Protein AF-A0A7S3UN98-F1 (afdb_monomer_lite)

pLDDT: mean 79.31, std 12.24, range [42.88, 94.19]

Secondary structure (DSSP, 8-state):
-HHHHHHHHHHHHHHH-HHHHHHHHHHHTTS-HHHHHHHHHHHHHHHHHHHHHHHHHHHHTHHHHHHHHHHHHHHHHHHHHHHHHHHHHHHHHHHHH--HHHHHHHHHHTTT-HHHHHHHHHHHHHHHHHS-SHHHHHHHHHHTSSSHHHHHHHHHHHHHHHHHH-

Structure (mmCIF, N/CA/C/O backbone):
data_AF-A0A7S3UN98-F1
#
_entry.id   AF-A0A7S3UN98-F1
#
loop_
_atom_site.group_PDB
_atom_site.id
_atom_site.type_symbol
_atom_site.label_atom_id
_atom_site.label_alt_id
_atom_site.label_comp_id
_atom_site.label_asym_id
_atom_site.label_entity_id
_atom_site.label_seq_id
_atom_site.pdbx_PDB_ins_code
_atom_site.Cartn_x
_atom_site.Cartn_y
_atom_site.Cartn_z
_atom_site.occupancy
_atom_site.B_iso_or_equiv
_atom_site.auth_seq_id
_atom_site.auth_comp_id
_atom_site.auth_asym_id
_atom_site.auth_atom_id
_atom_site.pdbx_PDB_model_num
ATOM 1 N N . TYR A 1 1 ? 16.553 9.850 -5.314 1.00 80.81 1 TYR A N 1
ATOM 2 C CA . TYR A 1 1 ? 15.201 10.235 -5.775 1.00 80.81 1 TYR A CA 1
ATOM 3 C C . TYR A 1 1 ? 14.190 9.098 -5.669 1.00 80.81 1 TYR A C 1
ATOM 5 O O . TYR A 1 1 ? 13.166 9.323 -5.046 1.00 80.81 1 TYR A O 1
ATOM 13 N N . ALA A 1 2 ? 14.476 7.887 -6.173 1.00 88.19 2 ALA A N 1
ATOM 14 C CA . ALA A 1 2 ? 13.540 6.749 -6.127 1.00 88.19 2 ALA A CA 1
ATOM 15 C C . ALA A 1 2 ? 12.989 6.426 -4.722 1.00 88.19 2 ALA A C 1
ATOM 17 O O . ALA A 1 2 ? 11.783 6.288 -4.573 1.00 88.19 2 ALA A O 1
ATOM 18 N N . ALA A 1 3 ? 13.842 6.393 -3.691 1.00 91.81 3 ALA A N 1
ATOM 19 C CA . ALA A 1 3 ? 13.413 6.157 -2.307 1.00 91.81 3 ALA A CA 1
ATOM 20 C C . ALA A 1 3 ? 12.435 7.231 -1.787 1.00 91.81 3 ALA A C 1
ATOM 22 O O . ALA A 1 3 ? 11.361 6.911 -1.295 1.00 91.81 3 ALA A O 1
ATOM 23 N N . GLY A 1 4 ? 12.774 8.516 -1.942 1.00 92.38 4 GLY A N 1
ATOM 24 C CA . GLY A 1 4 ? 11.901 9.614 -1.508 1.00 92.38 4 GLY A CA 1
ATOM 25 C C . GLY A 1 4 ? 10.582 9.663 -2.281 1.00 92.38 4 GLY A C 1
ATOM 26 O O . GLY A 1 4 ? 9.530 9.842 -1.680 1.00 92.38 4 GLY A O 1
ATOM 27 N N . ALA A 1 5 ? 10.629 9.439 -3.598 1.00 90.62 5 ALA A N 1
ATOM 28 C CA . ALA A 1 5 ? 9.433 9.353 -4.432 1.00 90.62 5 ALA A CA 1
ATOM 29 C C . ALA A 1 5 ? 8.545 8.172 -4.021 1.00 90.62 5 ALA A C 1
ATOM 31 O O . ALA A 1 5 ? 7.341 8.349 -3.888 1.00 90.62 5 ALA A O 1
ATOM 32 N N . GLY A 1 6 ? 9.144 7.005 -3.759 1.00 91.06 6 GLY A N 1
ATOM 33 C CA . GLY A 1 6 ? 8.442 5.831 -3.247 1.00 91.06 6 GLY A CA 1
ATOM 34 C C . GLY A 1 6 ? 7.738 6.139 -1.936 1.00 91.06 6 GLY A C 1
ATOM 35 O O . GLY A 1 6 ? 6.533 5.963 -1.847 1.00 91.06 6 GLY A O 1
ATOM 36 N N . PHE A 1 7 ? 8.456 6.695 -0.958 1.00 93.75 7 PHE A N 1
ATOM 37 C CA . PHE A 1 7 ? 7.884 7.050 0.341 1.00 93.75 7 PHE A CA 1
ATOM 38 C C . PHE A 1 7 ? 6.702 8.013 0.229 1.00 93.75 7 PHE A C 1
ATOM 40 O O . PHE A 1 7 ? 5.644 7.750 0.792 1.00 93.75 7 PHE A O 1
ATOM 47 N N . VAL A 1 8 ? 6.862 9.106 -0.522 1.00 92.88 8 VAL A N 1
ATOM 48 C CA . VAL A 1 8 ? 5.798 10.103 -0.695 1.00 92.88 8 VAL A CA 1
ATOM 49 C C . VAL A 1 8 ? 4.601 9.501 -1.424 1.00 92.88 8 VAL A C 1
ATOM 51 O O . VAL A 1 8 ? 3.475 9.685 -0.977 1.00 92.88 8 VAL A O 1
ATOM 54 N N . MET A 1 9 ? 4.827 8.753 -2.506 1.00 90.75 9 MET A N 1
ATOM 55 C CA . MET A 1 9 ? 3.742 8.107 -3.245 1.00 90.75 9 MET A CA 1
ATOM 56 C C . MET A 1 9 ? 3.025 7.048 -2.412 1.00 90.75 9 MET A C 1
ATOM 58 O O . MET A 1 9 ? 1.806 6.963 -2.491 1.00 90.75 9 MET A O 1
ATOM 62 N N . GLY A 1 10 ? 3.750 6.285 -1.593 1.00 89.25 10 GLY A N 1
ATOM 63 C CA . GLY A 1 10 ? 3.167 5.315 -0.669 1.00 89.25 10 GLY A CA 1
ATOM 64 C C . GLY A 1 10 ? 2.325 5.987 0.412 1.00 89.25 10 GLY A C 1
ATOM 65 O O . GLY A 1 10 ? 1.183 5.604 0.636 1.00 89.25 10 GLY A O 1
ATOM 66 N N . ALA A 1 11 ? 2.845 7.047 1.033 1.00 90.94 11 ALA A N 1
ATOM 67 C CA . ALA A 1 11 ? 2.100 7.801 2.037 1.00 90.94 11 ALA A CA 1
ATOM 68 C C . ALA A 1 11 ? 0.849 8.466 1.443 1.00 90.94 11 ALA A C 1
ATOM 70 O O . ALA A 1 11 ? -0.224 8.396 2.035 1.00 90.94 11 ALA A O 1
ATOM 71 N N . LEU A 1 12 ? 0.963 9.076 0.257 1.00 89.44 12 LEU A N 1
ATOM 72 C CA . LEU A 1 12 ? -0.182 9.647 -0.452 1.00 89.44 12 LEU A CA 1
ATOM 73 C C . LEU A 1 12 ? -1.208 8.569 -0.779 1.00 89.44 12 LEU A C 1
ATOM 75 O O . LEU A 1 12 ? -2.366 8.736 -0.427 1.00 89.44 12 LEU A O 1
ATOM 79 N N . HIS A 1 13 ? -0.780 7.455 -1.374 1.00 87.50 13 HIS A N 1
ATOM 80 C CA . HIS A 1 13 ? -1.643 6.317 -1.685 1.00 87.50 13 HIS A CA 1
ATOM 81 C C . HIS A 1 13 ? -2.417 5.849 -0.451 1.00 87.50 13 HIS A C 1
ATOM 83 O O . HIS A 1 13 ? -3.640 5.734 -0.497 1.00 87.50 13 HIS A O 1
ATOM 89 N N . GLY A 1 14 ? -1.714 5.657 0.667 1.00 84.62 14 GLY A N 1
ATOM 90 C CA . GLY A 1 14 ? -2.305 5.322 1.954 1.00 84.62 14 GLY A CA 1
ATOM 91 C C . GLY A 1 14 ? -3.394 6.313 2.371 1.00 84.62 14 GLY A C 1
ATOM 92 O O . GLY A 1 14 ? -4.543 5.915 2.546 1.00 84.62 14 GLY A O 1
ATOM 93 N N . ILE A 1 15 ? -3.051 7.599 2.474 1.00 86.12 15 ILE A N 1
ATOM 94 C CA . ILE A 1 15 ? -3.933 8.661 2.995 1.00 86.12 15 ILE A CA 1
ATOM 95 C C . ILE A 1 15 ? -5.131 8.923 2.078 1.00 86.12 15 ILE A C 1
ATOM 97 O O . ILE A 1 15 ? -6.229 9.204 2.558 1.00 86.12 15 ILE A O 1
ATOM 101 N N . THR A 1 16 ? -4.929 8.880 0.760 1.00 84.44 16 THR A N 1
ATOM 102 C CA . THR A 1 16 ? -5.957 9.266 -0.213 1.00 84.44 16 THR A CA 1
ATOM 103 C C . THR A 1 16 ? -6.876 8.120 -0.608 1.00 84.44 16 THR A C 1
ATOM 105 O O . THR A 1 16 ? -7.884 8.383 -1.255 1.00 84.44 16 THR A O 1
ATOM 108 N N . GLY A 1 17 ? -6.545 6.872 -0.264 1.00 81.12 17 GLY A N 1
ATOM 109 C CA . GLY A 1 17 ? -7.387 5.706 -0.529 1.00 81.12 17 GLY A CA 1
ATOM 110 C C . GLY A 1 17 ? -8.579 5.652 0.433 1.00 81.12 17 GLY A C 1
ATOM 111 O O . GLY A 1 17 ? -8.394 5.290 1.599 1.00 81.12 17 GLY A O 1
ATOM 112 N N . PRO A 1 18 ? -9.813 5.991 0.001 1.00 79.81 18 PRO A N 1
ATOM 113 C CA . PRO A 1 18 ? -10.978 5.940 0.886 1.00 79.81 18 PRO A CA 1
ATOM 114 C C . PRO A 1 18 ? -11.294 4.508 1.346 1.00 79.81 18 PRO A C 1
ATOM 116 O O . PRO A 1 18 ? -11.864 4.303 2.416 1.00 79.81 18 PRO A O 1
ATOM 119 N N . ASP A 1 19 ? -10.891 3.515 0.557 1.00 78.31 19 ASP A N 1
ATOM 120 C CA . ASP A 1 19 ? -11.000 2.089 0.837 1.00 78.31 19 ASP A CA 1
ATOM 121 C C . ASP A 1 19 ? -10.083 1.634 1.983 1.00 78.31 19 ASP A C 1
ATOM 123 O O . ASP A 1 19 ? -10.477 0.768 2.763 1.00 78.31 19 ASP A O 1
ATOM 127 N N . HIS A 1 20 ? -8.915 2.259 2.160 1.00 86.44 20 HIS A N 1
ATOM 128 C CA . HIS A 1 20 ? -8.016 1.958 3.279 1.00 86.44 20 HIS A CA 1
ATOM 129 C C . HIS A 1 20 ? -8.623 2.401 4.615 1.00 86.44 20 HIS A C 1
ATOM 131 O O . HIS A 1 20 ? -8.674 1.633 5.578 1.00 86.44 20 HIS A O 1
ATOM 137 N N . ILE A 1 21 ? -9.161 3.626 4.653 1.00 81.38 21 ILE A N 1
ATOM 138 C CA . ILE A 1 21 ? -9.848 4.156 5.836 1.00 81.38 21 ILE A CA 1
ATOM 139 C C . ILE A 1 21 ? -11.065 3.281 6.149 1.00 81.38 21 ILE A C 1
ATOM 141 O O . ILE A 1 21 ? -11.246 2.881 7.295 1.00 81.38 21 ILE A O 1
ATOM 145 N N . ALA A 1 22 ? -11.867 2.921 5.143 1.00 79.06 22 ALA A N 1
ATOM 146 C CA . ALA A 1 22 ? -13.030 2.056 5.335 1.00 79.06 22 ALA A CA 1
ATOM 147 C C . ALA A 1 22 ? -12.669 0.664 5.892 1.00 79.06 22 ALA A C 1
ATOM 149 O O . ALA A 1 22 ? -13.429 0.117 6.690 1.00 79.06 22 ALA A O 1
ATOM 150 N N . ALA A 1 23 ? -11.514 0.106 5.512 1.00 76.50 23 ALA A N 1
ATOM 151 C CA . ALA A 1 23 ? -11.053 -1.197 5.988 1.00 76.50 23 ALA A CA 1
ATOM 152 C C . ALA A 1 23 ? -10.547 -1.168 7.443 1.00 76.50 23 ALA A C 1
ATOM 154 O O . ALA A 1 23 ? -10.815 -2.096 8.209 1.00 76.50 23 ALA A O 1
ATOM 155 N N . VAL A 1 24 ? -9.825 -0.114 7.837 1.00 81.62 24 VAL A N 1
ATOM 156 C CA . VAL A 1 24 ? -9.161 -0.033 9.152 1.00 81.62 24 VAL A CA 1
ATOM 157 C C . VAL A 1 24 ? -10.049 0.611 10.217 1.00 81.62 24 VAL A C 1
ATOM 159 O O . VAL A 1 24 ? -10.017 0.198 11.377 1.00 81.62 24 VAL A O 1
ATOM 162 N N . LEU A 1 25 ? -10.878 1.593 9.846 1.00 83.56 25 LEU A N 1
ATOM 163 C CA . LEU A 1 25 ? -11.672 2.389 10.787 1.00 83.56 25 LEU A CA 1
ATOM 164 C C . LEU A 1 25 ? -12.515 1.530 11.749 1.00 83.56 25 LEU A C 1
ATOM 166 O O . LEU A 1 25 ? -12.412 1.771 12.954 1.00 83.56 25 LEU A O 1
ATOM 170 N N . PRO A 1 26 ? -13.276 0.503 11.306 1.00 78.88 26 PRO A N 1
ATOM 171 C CA . PRO A 1 26 ? -14.089 -0.315 12.211 1.00 78.88 26 PRO A CA 1
ATOM 172 C C . PRO A 1 26 ? -13.264 -1.050 13.275 1.00 78.88 26 PRO A C 1
ATOM 174 O O . PRO A 1 26 ? -13.745 -1.273 14.383 1.00 78.88 26 PRO A O 1
ATOM 177 N N . LEU A 1 27 ? -12.013 -1.401 12.958 1.00 78.56 27 LEU A N 1
ATOM 178 C CA . LEU A 1 27 ? -11.104 -2.106 13.866 1.00 78.56 27 LEU A CA 1
ATOM 179 C C . LEU A 1 27 ? -10.499 -1.178 14.932 1.00 78.56 27 LEU A C 1
ATOM 181 O O . LEU A 1 27 ? -10.017 -1.659 15.960 1.00 78.56 27 LEU A O 1
ATOM 185 N N . CYS A 1 28 ? -10.539 0.136 14.705 1.00 81.44 28 CYS A N 1
ATOM 186 C CA . CYS A 1 28 ? -9.975 1.157 15.587 1.00 81.44 28 CYS A CA 1
ATOM 187 C C . CYS A 1 28 ? -11.006 1.798 16.529 1.00 81.44 28 CYS A C 1
ATOM 189 O O . CYS A 1 28 ? -10.615 2.410 17.527 1.00 81.44 28 CYS A O 1
ATOM 191 N N . VAL A 1 29 ? -12.310 1.660 16.256 1.00 80.31 29 VAL A N 1
ATOM 192 C CA . VAL A 1 29 ? -13.372 2.232 17.103 1.00 80.31 29 VAL A CA 1
ATOM 193 C C . VAL A 1 29 ? -13.278 1.670 18.529 1.00 80.31 29 VAL A C 1
ATOM 195 O O . VAL A 1 29 ? -13.085 0.472 18.729 1.00 80.31 29 VAL A O 1
ATOM 198 N N . ASN A 1 30 ? -13.415 2.540 19.537 1.00 79.00 30 ASN A N 1
ATOM 199 C CA . ASN A 1 30 ? -13.337 2.201 20.968 1.00 79.00 30 ASN A CA 1
ATOM 200 C C . ASN A 1 30 ? -12.001 1.584 21.438 1.00 79.00 30 ASN A C 1
ATOM 202 O O . ASN A 1 30 ? -11.948 0.974 22.508 1.00 79.00 30 ASN A O 1
ATOM 206 N N . LYS A 1 31 ? -10.901 1.751 20.690 1.00 75.88 31 LYS A N 1
ATOM 207 C CA . LYS A 1 31 ? -9.551 1.382 21.146 1.00 75.88 31 LYS A CA 1
ATOM 208 C C . LYS A 1 31 ? -8.757 2.605 21.600 1.00 75.88 31 LYS A C 1
ATOM 210 O O . LYS A 1 31 ? -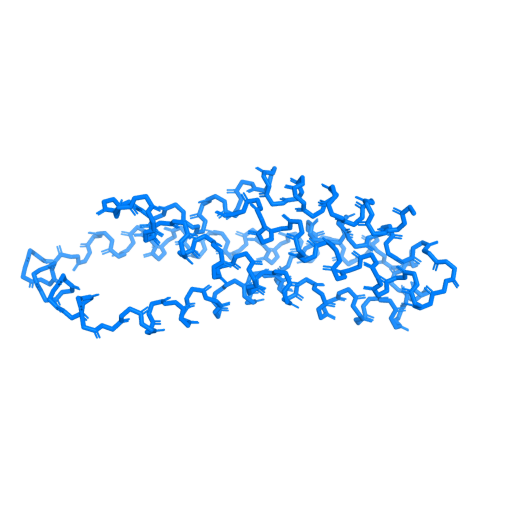8.965 3.720 21.131 1.00 75.88 31 LYS A O 1
ATOM 215 N N . LEU A 1 32 ? -7.807 2.383 22.512 1.00 85.75 32 LEU A N 1
ATOM 216 C CA . LEU A 1 32 ? -6.799 3.389 22.852 1.00 85.75 32 LEU A CA 1
ATOM 217 C C . LEU A 1 32 ? -5.984 3.748 21.608 1.00 85.75 32 LEU A C 1
ATOM 219 O O . LEU A 1 32 ? -5.711 2.868 20.791 1.00 85.75 32 LEU A O 1
ATOM 223 N N . PHE A 1 33 ? -5.525 5.000 21.531 1.00 85.44 33 PHE A N 1
ATOM 224 C CA . PHE A 1 33 ? -4.716 5.503 20.416 1.00 85.44 33 PHE A CA 1
ATOM 225 C C . PHE A 1 33 ? -3.584 4.540 20.042 1.00 85.44 33 PHE A C 1
ATOM 227 O O . PHE A 1 33 ? -3.481 4.144 18.892 1.00 85.44 33 PHE A O 1
ATOM 234 N N . PHE A 1 34 ? -2.814 4.062 21.024 1.00 86.62 34 PHE A N 1
ATOM 235 C CA . PHE A 1 34 ? -1.711 3.131 20.775 1.00 86.62 34 PHE A CA 1
ATOM 236 C C . PHE A 1 34 ? -2.160 1.814 20.121 1.00 86.62 34 PHE A C 1
ATOM 238 O O . PHE A 1 34 ? -1.533 1.354 19.172 1.00 86.62 34 PHE A O 1
ATOM 245 N N . LEU A 1 35 ? -3.262 1.214 20.588 1.00 82.12 35 LEU A N 1
ATOM 246 C CA . LEU A 1 35 ? -3.789 -0.017 19.991 1.00 82.12 35 LEU A CA 1
ATOM 247 C C . LEU A 1 35 ? -4.324 0.237 18.579 1.00 82.12 35 LEU A C 1
ATOM 249 O O . LEU A 1 35 ? -4.077 -0.572 17.691 1.00 82.12 35 LEU A O 1
ATOM 253 N N . ALA A 1 36 ? -5.033 1.347 18.372 1.00 85.12 36 ALA A N 1
ATOM 254 C CA . ALA A 1 36 ? -5.519 1.746 17.055 1.00 85.12 36 ALA A CA 1
ATOM 255 C C . ALA A 1 36 ? -4.353 1.978 16.075 1.00 85.12 36 ALA A C 1
ATOM 257 O O . ALA A 1 36 ? -4.385 1.466 14.961 1.00 85.12 36 ALA A O 1
ATOM 258 N N . SER A 1 37 ? -3.278 2.641 16.515 1.00 88.75 37 SER A N 1
ATOM 259 C CA . SER A 1 37 ? -2.054 2.812 15.725 1.00 88.75 37 SER A CA 1
ATOM 260 C C . SER A 1 37 ? -1.372 1.482 15.410 1.00 88.75 37 SER A C 1
ATOM 262 O O . SER A 1 37 ? -0.898 1.294 14.299 1.00 88.75 37 SER A O 1
ATOM 264 N N . MET A 1 38 ? -1.329 0.523 16.342 1.00 88.75 38 MET A N 1
ATOM 265 C CA . MET A 1 38 ? -0.766 -0.805 16.054 1.00 88.75 38 MET A CA 1
ATOM 266 C C . MET A 1 38 ? -1.593 -1.587 15.027 1.00 88.75 38 MET A C 1
ATOM 268 O O . MET A 1 38 ? -1.018 -2.303 14.208 1.00 88.75 38 MET A O 1
ATOM 272 N N . VAL A 1 39 ? -2.923 -1.453 15.061 1.00 87.69 39 VAL A N 1
ATOM 273 C CA . VAL A 1 39 ? -3.825 -2.025 14.050 1.00 87.69 39 VAL A CA 1
ATOM 274 C C . VAL A 1 39 ? -3.545 -1.383 12.687 1.00 87.69 39 VAL A C 1
ATOM 276 O O . VAL A 1 39 ? -3.286 -2.120 11.736 1.00 87.69 39 VAL A O 1
ATOM 279 N N . GLY A 1 40 ? -3.483 -0.049 12.613 1.00 89.25 40 GLY A N 1
ATOM 280 C CA . GLY A 1 40 ? -3.128 0.704 11.402 1.00 89.25 40 GLY A CA 1
ATOM 281 C C . GLY A 1 40 ? -1.776 0.293 10.816 1.00 89.25 40 GLY A C 1
ATOM 282 O O . GLY A 1 40 ? -1.713 -0.154 9.672 1.00 89.25 40 GLY A O 1
ATOM 283 N N . LEU A 1 41 ? -0.723 0.278 11.638 1.00 91.06 41 LEU A N 1
ATOM 284 C CA . LEU A 1 41 ? 0.620 -0.165 11.245 1.00 91.06 41 LEU A CA 1
ATOM 285 C C . LEU A 1 41 ? 0.632 -1.604 10.716 1.00 91.06 41 LEU A C 1
ATOM 287 O O . LEU A 1 41 ? 1.284 -1.893 9.713 1.00 91.06 41 LEU A O 1
ATOM 291 N N . SER A 1 42 ? -0.078 -2.520 11.381 1.00 90.69 42 SER A N 1
ATOM 292 C CA . SER A 1 42 ? -0.146 -3.928 10.968 1.00 90.69 42 SER A CA 1
ATOM 293 C C . SER A 1 42 ? -0.843 -4.101 9.623 1.00 90.69 42 SER A C 1
ATOM 295 O O . SER A 1 42 ? -0.357 -4.834 8.758 1.00 90.69 42 SER A O 1
ATOM 297 N N . TRP A 1 43 ? -1.939 -3.366 9.425 1.00 90.50 43 TRP A N 1
ATOM 298 C CA . TRP A 1 43 ? -2.681 -3.354 8.179 1.00 90.50 43 TRP A CA 1
ATOM 299 C C . TRP A 1 43 ? -1.840 -2.739 7.060 1.00 90.50 43 TRP A C 1
ATOM 301 O O . TRP A 1 43 ? -1.686 -3.350 6.007 1.00 90.50 43 TRP A O 1
ATOM 311 N N . GLY A 1 44 ? -1.228 -1.577 7.311 1.00 89.94 44 GLY A N 1
ATOM 312 C CA . GLY A 1 44 ? -0.378 -0.858 6.363 1.00 89.94 44 GLY A CA 1
ATOM 313 C C . GLY A 1 44 ? 0.858 -1.658 5.952 1.00 89.94 44 GLY A C 1
ATOM 314 O O . GLY A 1 44 ? 1.230 -1.653 4.779 1.00 89.94 44 GLY A O 1
ATOM 315 N N . MET A 1 45 ? 1.454 -2.416 6.879 1.00 90.88 45 MET A N 1
ATOM 316 C CA . MET A 1 45 ? 2.530 -3.361 6.575 1.00 90.88 45 MET A CA 1
ATOM 317 C C . MET A 1 45 ? 2.043 -4.478 5.648 1.00 90.88 45 MET A C 1
ATOM 319 O O . MET A 1 45 ? 2.675 -4.741 4.625 1.00 90.88 45 MET A O 1
ATOM 323 N N . GLY A 1 46 ? 0.916 -5.117 5.976 1.00 90.31 46 GLY A N 1
ATOM 324 C CA . GLY A 1 46 ? 0.322 -6.150 5.129 1.00 90.31 46 GLY A CA 1
ATOM 325 C C . GLY A 1 46 ? -0.018 -5.623 3.734 1.00 90.31 46 GLY A C 1
ATOM 326 O O . GLY A 1 46 ? 0.369 -6.216 2.729 1.00 90.31 46 GLY A O 1
ATOM 327 N N . HIS A 1 47 ? -0.660 -4.459 3.673 1.00 88.62 47 HIS A N 1
ATOM 328 C CA . HIS A 1 47 ? -1.007 -3.764 2.441 1.00 88.62 47 HIS A CA 1
ATOM 329 C C . HIS A 1 47 ? 0.223 -3.470 1.583 1.00 88.62 47 HIS A C 1
ATOM 331 O O . HIS A 1 47 ? 0.258 -3.840 0.409 1.00 88.62 47 HIS A O 1
ATOM 337 N N . GLY A 1 48 ? 1.267 -2.893 2.184 1.00 88.88 48 GLY A N 1
ATOM 338 C CA . GLY A 1 48 ? 2.548 -2.662 1.525 1.00 88.88 48 GLY A CA 1
ATOM 339 C C . GLY A 1 48 ? 3.143 -3.952 0.958 1.00 88.88 48 GLY A C 1
ATOM 340 O O . GLY A 1 48 ? 3.523 -3.978 -0.207 1.00 88.88 48 GLY A O 1
ATOM 341 N N . ILE A 1 49 ? 3.153 -5.047 1.726 1.00 89.00 49 ILE A N 1
ATOM 342 C CA . ILE A 1 49 ? 3.637 -6.355 1.253 1.00 89.00 49 ILE A CA 1
ATOM 343 C C . ILE A 1 49 ? 2.838 -6.833 0.033 1.00 89.00 49 ILE A C 1
ATOM 345 O O . ILE A 1 49 ? 3.440 -7.240 -0.960 1.00 89.00 49 ILE A O 1
ATOM 349 N N . GLY A 1 50 ? 1.505 -6.760 0.078 1.00 88.62 50 GLY A N 1
ATOM 350 C CA . GLY A 1 50 ? 0.643 -7.157 -1.037 1.00 88.62 50 GLY A CA 1
ATOM 351 C C . GLY A 1 50 ? 0.925 -6.354 -2.310 1.00 88.62 50 GLY A C 1
ATOM 352 O O . GLY A 1 50 ? 1.183 -6.935 -3.368 1.00 88.62 50 GLY A O 1
ATOM 353 N N . VAL A 1 51 ? 0.979 -5.022 -2.190 1.00 87.12 51 VAL A N 1
ATOM 354 C CA . VAL A 1 51 ? 1.305 -4.122 -3.308 1.00 87.12 51 VAL A CA 1
ATOM 355 C C . VAL A 1 51 ? 2.735 -4.344 -3.802 1.00 87.12 51 VAL A C 1
ATOM 357 O O . VAL A 1 51 ? 2.980 -4.318 -5.003 1.00 87.12 51 VAL A O 1
ATOM 360 N N . GLY A 1 52 ? 3.686 -4.602 -2.905 1.00 86.69 52 GLY A N 1
ATOM 361 C CA . GLY A 1 52 ? 5.077 -4.895 -3.242 1.00 86.69 52 GLY A CA 1
ATOM 362 C C . GLY A 1 52 ? 5.224 -6.187 -4.045 1.00 86.69 52 GLY A C 1
ATOM 363 O O . GLY A 1 52 ? 5.941 -6.202 -5.044 1.00 86.69 52 GLY A O 1
ATOM 364 N N . ILE A 1 53 ? 4.505 -7.251 -3.671 1.00 87.50 53 ILE A N 1
ATOM 365 C CA . ILE A 1 53 ? 4.456 -8.507 -4.437 1.00 87.50 53 ILE A CA 1
ATOM 366 C C . ILE A 1 53 ? 3.887 -8.244 -5.833 1.00 87.50 53 ILE A C 1
ATOM 368 O O . ILE A 1 53 ? 4.508 -8.625 -6.828 1.00 87.50 53 ILE A O 1
ATOM 372 N N . LEU A 1 54 ? 2.749 -7.548 -5.917 1.00 84.75 54 LEU A N 1
ATOM 373 C CA . LEU A 1 54 ? 2.125 -7.209 -7.195 1.00 84.75 54 LEU A CA 1
ATOM 374 C C . LEU A 1 54 ? 3.041 -6.321 -8.050 1.00 84.75 54 LEU A C 1
ATOM 376 O O . LEU A 1 54 ? 3.177 -6.549 -9.247 1.00 84.75 54 LEU A O 1
ATOM 380 N N . GLY A 1 55 ? 3.733 -5.363 -7.432 1.00 86.19 55 GLY A N 1
ATOM 381 C CA . GLY A 1 55 ? 4.712 -4.483 -8.066 1.00 86.19 55 GLY A CA 1
ATOM 382 C C . GLY A 1 55 ? 5.921 -5.229 -8.610 1.00 86.19 55 GLY A C 1
ATOM 383 O O . GLY A 1 55 ? 6.344 -4.958 -9.730 1.00 86.19 55 GLY A O 1
ATOM 384 N N . CYS A 1 56 ? 6.439 -6.212 -7.876 1.00 86.38 56 CYS A N 1
ATOM 385 C CA . CYS A 1 56 ? 7.502 -7.090 -8.360 1.00 86.38 56 CYS A CA 1
ATOM 386 C C . CYS A 1 56 ? 7.043 -7.929 -9.562 1.00 86.38 56 CYS A C 1
ATOM 388 O O . CYS A 1 56 ? 7.775 -8.029 -10.547 1.00 86.38 56 CYS A O 1
ATOM 390 N N . ILE A 1 57 ? 5.827 -8.489 -9.517 1.00 86.81 57 ILE A N 1
ATOM 391 C CA . ILE A 1 57 ? 5.241 -9.239 -10.639 1.00 86.81 57 ILE A CA 1
ATOM 392 C C . ILE A 1 57 ? 5.054 -8.316 -11.851 1.00 86.81 57 ILE A C 1
ATOM 394 O O . ILE A 1 57 ? 5.513 -8.632 -12.947 1.00 86.81 57 ILE A O 1
ATOM 398 N N . ALA A 1 58 ? 4.448 -7.146 -11.657 1.00 83.94 58 ALA A N 1
ATOM 399 C CA . ALA A 1 58 ? 4.239 -6.163 -12.712 1.00 83.94 58 ALA A CA 1
ATOM 400 C C . ALA A 1 58 ? 5.568 -5.689 -13.317 1.00 83.94 58 ALA A C 1
ATOM 402 O O . ALA A 1 58 ? 5.660 -5.542 -14.531 1.00 83.94 58 ALA A O 1
ATOM 403 N N . TYR A 1 59 ? 6.616 -5.507 -12.504 1.00 84.69 59 TYR A N 1
ATOM 404 C CA . TYR A 1 59 ? 7.946 -5.126 -12.982 1.00 84.69 59 TYR A CA 1
ATOM 405 C C . TYR A 1 59 ? 8.597 -6.238 -13.810 1.00 84.69 59 TYR A C 1
ATOM 407 O O . TYR A 1 59 ? 9.194 -5.958 -14.851 1.00 84.69 59 TYR A O 1
ATOM 415 N N . ALA A 1 60 ? 8.435 -7.501 -13.406 1.00 86.81 60 ALA A N 1
ATOM 416 C CA . ALA A 1 60 ? 8.941 -8.645 -14.159 1.00 86.81 60 ALA A CA 1
ATOM 417 C C . ALA A 1 60 ? 8.294 -8.783 -15.545 1.00 86.81 60 ALA A C 1
ATOM 419 O O . ALA A 1 60 ? 8.974 -9.136 -16.506 1.00 86.81 60 ALA A O 1
ATOM 420 N N . PHE A 1 61 ? 7.010 -8.443 -15.664 1.00 86.62 61 PHE A N 1
ATOM 421 C CA . PHE A 1 61 ? 6.256 -8.479 -16.921 1.00 86.62 61 PHE A CA 1
ATOM 422 C C . PHE A 1 61 ? 5.981 -7.081 -17.495 1.00 86.62 61 PHE A C 1
ATOM 424 O O . PHE A 1 61 ? 5.022 -6.903 -18.251 1.00 86.62 61 PHE A O 1
ATOM 431 N N . LYS A 1 62 ? 6.817 -6.084 -17.165 1.00 83.25 62 LYS A N 1
ATOM 432 C CA . LYS A 1 62 ? 6.518 -4.663 -17.415 1.00 83.25 62 LYS A CA 1
ATOM 433 C C . LYS A 1 62 ? 6.170 -4.350 -18.866 1.00 83.25 62 LYS A C 1
ATOM 435 O O . LYS A 1 62 ? 5.249 -3.582 -19.111 1.00 83.25 62 LYS A O 1
ATOM 440 N N . ASP A 1 63 ? 6.842 -4.979 -19.830 1.00 82.06 63 ASP A N 1
ATOM 441 C CA . ASP A 1 63 ? 6.621 -4.697 -21.252 1.00 82.06 63 ASP A CA 1
ATOM 442 C C . ASP A 1 63 ? 5.264 -5.209 -21.749 1.00 82.06 63 ASP A C 1
ATOM 444 O O . ASP A 1 63 ? 4.670 -4.602 -22.640 1.00 82.06 63 ASP A O 1
ATOM 448 N N . TYR A 1 64 ? 4.773 -6.320 -21.191 1.00 84.12 64 TYR A N 1
ATOM 449 C CA . TYR A 1 64 ? 3.432 -6.840 -21.464 1.00 84.12 64 TYR A CA 1
ATOM 450 C C . TYR A 1 64 ? 2.380 -5.995 -20.749 1.00 84.12 64 TYR A C 1
ATOM 452 O O . TYR A 1 64 ? 1.382 -5.602 -21.354 1.00 84.12 64 TYR A O 1
ATOM 460 N N . PHE A 1 65 ? 2.644 -5.689 -19.477 1.00 78.62 65 PHE A N 1
ATOM 461 C CA . PHE A 1 65 ? 1.748 -4.949 -18.606 1.00 78.62 65 PHE A CA 1
ATOM 462 C C . PHE A 1 65 ? 1.478 -3.531 -19.129 1.00 78.62 65 PHE A C 1
ATOM 464 O O . PHE A 1 65 ? 0.326 -3.141 -19.287 1.00 78.62 65 PHE A O 1
ATOM 471 N N . LEU A 1 66 ? 2.531 -2.788 -19.492 1.00 78.94 66 LEU A N 1
ATOM 472 C CA . LEU A 1 66 ? 2.422 -1.430 -20.037 1.00 78.94 66 LEU A CA 1
ATOM 473 C C . LEU A 1 66 ? 1.685 -1.384 -21.385 1.00 78.94 66 LEU A C 1
ATOM 475 O O . LEU A 1 66 ? 1.071 -0.371 -21.702 1.00 78.94 66 LEU A O 1
ATOM 479 N N . ARG A 1 67 ? 1.717 -2.469 -22.170 1.00 82.62 67 ARG A N 1
ATOM 480 C CA . ARG A 1 67 ? 1.003 -2.560 -23.455 1.00 82.62 67 ARG A CA 1
ATOM 481 C C . ARG A 1 67 ? -0.487 -2.873 -23.315 1.00 82.62 67 ARG A C 1
ATOM 483 O O . ARG A 1 67 ? -1.247 -2.452 -24.175 1.00 82.62 67 ARG A O 1
ATOM 490 N N . HIS A 1 68 ? -0.893 -3.575 -22.257 1.00 82.31 68 HIS A N 1
ATOM 491 C CA . HIS A 1 68 ? -2.274 -4.049 -22.063 1.00 82.31 68 HIS A CA 1
ATOM 492 C C . HIS A 1 68 ? -2.983 -3.387 -20.875 1.00 82.31 68 HIS A C 1
ATOM 494 O O . HIS A 1 68 ? -4.039 -3.850 -20.450 1.00 82.31 68 HIS A O 1
ATOM 500 N N . ILE A 1 69 ? -2.427 -2.310 -20.309 1.00 76.12 69 ILE A N 1
ATOM 501 C CA . ILE A 1 69 ? -2.993 -1.672 -19.113 1.00 76.12 69 ILE A CA 1
ATOM 502 C C . ILE A 1 69 ? -4.450 -1.230 -19.321 1.00 76.12 69 ILE A C 1
ATOM 504 O O . ILE A 1 69 ? -5.280 -1.460 -18.448 1.00 76.12 69 ILE A O 1
ATOM 508 N N . HIS A 1 70 ? -4.777 -0.709 -20.508 1.00 77.50 70 HIS A N 1
ATOM 509 C CA . HIS A 1 70 ? -6.136 -0.295 -20.873 1.00 77.50 70 HIS A CA 1
ATOM 510 C C . HIS A 1 70 ? -7.125 -1.464 -20.977 1.00 77.50 70 HIS A C 1
ATOM 512 O O . HIS A 1 70 ? -8.312 -1.277 -20.722 1.00 77.50 70 HIS A O 1
ATOM 518 N N . ASP A 1 71 ? -6.646 -2.666 -21.303 1.00 82.19 71 ASP A N 1
ATOM 519 C CA . ASP A 1 71 ? -7.489 -3.860 -21.395 1.00 82.19 71 ASP A CA 1
ATOM 520 C C . ASP A 1 71 ? -7.715 -4.498 -20.016 1.00 82.19 71 ASP A C 1
ATOM 522 O O . ASP A 1 71 ? -8.743 -5.129 -19.785 1.00 82.19 71 ASP A O 1
ATOM 526 N N . ILE A 1 72 ? -6.763 -4.339 -19.088 1.00 74.50 72 ILE A N 1
ATOM 527 C CA . ILE A 1 72 ? -6.772 -4.967 -17.756 1.00 74.50 72 ILE A CA 1
ATOM 528 C C . ILE A 1 72 ? -7.491 -4.091 -16.714 1.00 74.50 72 ILE A C 1
ATOM 530 O O . ILE A 1 72 ? -8.135 -4.618 -15.801 1.00 74.50 72 ILE A O 1
ATOM 534 N N . GLU A 1 73 ? -7.418 -2.764 -16.854 1.00 74.00 73 GLU A N 1
ATOM 535 C CA . GLU A 1 73 ? -7.991 -1.786 -15.918 1.00 74.00 73 GLU A CA 1
ATOM 536 C C . GLU A 1 73 ? -9.482 -2.033 -15.588 1.00 74.00 73 GLU A C 1
ATOM 538 O O . GLU A 1 73 ? -9.815 -2.074 -14.396 1.00 74.00 73 GLU A O 1
ATOM 543 N N . PRO A 1 74 ? -10.389 -2.278 -16.561 1.00 80.06 74 PRO A N 1
ATOM 544 C CA . PRO A 1 74 ? -11.812 -2.459 -16.263 1.00 80.06 74 PRO A CA 1
ATOM 545 C C . PRO A 1 74 ? -12.093 -3.672 -15.368 1.00 80.06 74 PRO A C 1
ATOM 547 O O . PRO A 1 74 ? -12.949 -3.607 -14.484 1.00 80.06 74 PRO A O 1
ATOM 550 N N . TYR A 1 75 ? -11.356 -4.770 -15.560 1.00 78.81 75 TYR A N 1
ATOM 551 C CA . TYR A 1 75 ? -11.529 -6.001 -14.782 1.00 78.81 75 TYR A CA 1
ATOM 552 C C . TYR A 1 75 ? -11.087 -5.823 -13.332 1.00 78.81 75 TYR A C 1
ATOM 554 O O . TYR A 1 75 ? -11.759 -6.291 -12.412 1.00 78.81 75 TYR A O 1
ATOM 562 N N . MET A 1 76 ? -9.979 -5.115 -13.115 1.00 70.56 76 MET A N 1
ATOM 563 C CA . MET A 1 76 ? -9.491 -4.831 -11.769 1.00 70.56 76 MET A CA 1
ATOM 564 C C . MET A 1 76 ? -10.413 -3.859 -11.020 1.00 70.56 76 MET A C 1
ATOM 566 O O . MET A 1 76 ? -10.685 -4.066 -9.840 1.00 70.56 76 MET A O 1
ATOM 570 N N . ASN A 1 77 ? -10.951 -2.844 -11.705 1.00 74.56 77 ASN A N 1
ATOM 571 C CA . ASN A 1 77 ? -11.929 -1.920 -11.121 1.00 74.56 77 ASN A CA 1
ATOM 572 C C . ASN A 1 77 ? -13.237 -2.633 -10.740 1.00 74.56 77 ASN A C 1
ATOM 574 O O . ASN A 1 77 ? -13.793 -2.379 -9.670 1.00 74.56 77 ASN A O 1
ATOM 578 N N . LEU A 1 78 ? -13.707 -3.568 -11.575 1.00 80.56 78 LEU A N 1
ATOM 579 C CA . LEU A 1 78 ? -14.875 -4.395 -11.270 1.00 80.56 78 LEU A CA 1
ATOM 580 C C . LEU A 1 78 ? -14.643 -5.283 -10.039 1.00 80.56 78 LEU A C 1
ATOM 582 O O . LEU A 1 78 ? -15.527 -5.392 -9.189 1.00 80.56 78 LEU A O 1
ATOM 586 N N . LEU A 1 79 ? -13.458 -5.888 -9.920 1.00 71.25 79 LEU A N 1
ATOM 587 C CA . LEU A 1 79 ? -13.103 -6.730 -8.778 1.00 71.25 79 LEU A CA 1
ATOM 588 C C . LEU A 1 79 ? -13.140 -5.942 -7.457 1.00 71.25 79 LEU A C 1
ATOM 590 O O . LEU A 1 79 ? -13.730 -6.419 -6.488 1.00 71.25 79 LEU A O 1
ATOM 594 N N . ILE A 1 80 ? -12.611 -4.712 -7.441 1.00 70.38 80 ILE A N 1
ATOM 595 C CA . ILE A 1 80 ? -12.694 -3.809 -6.279 1.00 70.38 80 ILE A CA 1
ATOM 596 C C . ILE A 1 80 ? -14.151 -3.466 -5.955 1.00 70.38 80 ILE A C 1
ATOM 598 O O . ILE A 1 80 ? -14.563 -3.555 -4.799 1.00 70.38 80 ILE A O 1
ATOM 602 N N . ALA A 1 81 ? -14.944 -3.082 -6.960 1.00 79.00 81 ALA A N 1
ATOM 603 C CA . ALA A 1 81 ? -16.340 -2.704 -6.752 1.00 79.00 81 ALA A CA 1
ATOM 604 C C . ALA A 1 81 ? -17.142 -3.845 -6.104 1.00 79.00 81 ALA A C 1
ATOM 606 O O . ALA A 1 81 ? -17.877 -3.623 -5.142 1.00 79.00 81 ALA A O 1
ATOM 607 N N . VAL A 1 82 ? -16.946 -5.080 -6.577 1.00 79.81 82 VAL A N 1
ATOM 608 C CA . VAL A 1 82 ? -17.568 -6.274 -5.991 1.00 79.81 82 VAL A CA 1
ATOM 609 C C . VAL A 1 82 ? -17.066 -6.518 -4.567 1.00 79.81 82 VAL A C 1
ATOM 611 O O . VAL A 1 82 ? -17.881 -6.759 -3.678 1.00 79.81 82 VAL A O 1
ATOM 614 N N . ALA A 1 83 ? -15.758 -6.418 -4.317 1.00 69.38 83 ALA A N 1
ATOM 615 C CA . ALA A 1 83 ? -15.192 -6.604 -2.982 1.00 69.38 83 ALA A CA 1
ATOM 616 C C . ALA A 1 83 ? -15.753 -5.593 -1.965 1.00 69.38 83 ALA A C 1
ATOM 618 O O . ALA A 1 83 ? -16.156 -5.992 -0.873 1.00 69.38 83 ALA A O 1
ATOM 619 N N . LEU A 1 84 ? -15.862 -4.311 -2.330 1.00 71.38 84 LEU A N 1
ATOM 620 C CA . LEU A 1 84 ? -16.436 -3.268 -1.472 1.00 71.38 84 LEU A CA 1
ATOM 621 C C . LEU A 1 84 ? -17.917 -3.514 -1.170 1.00 71.38 84 LEU A C 1
ATOM 623 O O . LEU A 1 84 ? -18.344 -3.342 -0.028 1.00 71.38 84 LEU A O 1
ATOM 627 N N . ILE A 1 85 ? -18.694 -3.966 -2.161 1.00 81.38 85 ILE A N 1
ATOM 628 C CA . ILE A 1 85 ? -20.094 -4.357 -1.947 1.00 81.38 85 ILE A CA 1
ATOM 629 C C . ILE A 1 85 ? -20.171 -5.533 -0.968 1.00 81.38 85 ILE A C 1
ATOM 631 O O . ILE A 1 85 ? -20.956 -5.483 -0.024 1.00 81.38 85 ILE A O 1
ATOM 635 N N . LEU A 1 86 ? -19.346 -6.569 -1.151 1.00 75.69 86 LEU A N 1
ATOM 636 C CA . LEU A 1 86 ? -19.329 -7.733 -0.263 1.00 75.69 86 LEU A CA 1
ATOM 637 C C . LEU A 1 86 ? -18.955 -7.342 1.167 1.00 75.69 86 LEU A C 1
ATOM 639 O O . LEU A 1 86 ? -19.683 -7.695 2.090 1.00 75.69 86 LEU A O 1
ATOM 643 N N . ILE A 1 87 ? -17.876 -6.578 1.358 1.00 68.00 87 ILE A N 1
ATOM 644 C CA . ILE A 1 87 ? -17.456 -6.091 2.680 1.00 68.00 87 ILE A CA 1
ATOM 645 C C . ILE A 1 87 ? -18.569 -5.247 3.318 1.00 68.00 87 ILE A C 1
ATOM 647 O O . ILE A 1 87 ? -18.875 -5.438 4.494 1.00 68.00 87 ILE A O 1
ATOM 651 N N . GLY A 1 88 ? -19.228 -4.372 2.550 1.00 73.31 88 GLY A N 1
ATOM 652 C CA . GLY A 1 88 ? -20.359 -3.574 3.027 1.00 73.31 88 GLY A CA 1
ATOM 653 C C . GLY A 1 88 ? -21.552 -4.426 3.476 1.00 73.31 88 GLY A C 1
ATOM 654 O O . GLY A 1 88 ? -22.097 -4.208 4.558 1.00 73.31 88 GLY A O 1
ATOM 655 N N . VAL A 1 89 ? -21.927 -5.439 2.688 1.00 81.31 89 VAL A N 1
ATOM 656 C CA . VAL A 1 89 ? -23.008 -6.379 3.029 1.00 81.31 89 VAL A CA 1
ATOM 657 C C . VAL A 1 89 ? -22.643 -7.225 4.249 1.00 81.31 89 VAL A C 1
ATOM 659 O O . VAL A 1 89 ? -23.467 -7.361 5.151 1.00 81.31 89 VAL A O 1
ATOM 662 N N . PHE A 1 90 ? -21.417 -7.751 4.323 1.00 73.25 90 PHE A N 1
ATOM 663 C CA . PHE A 1 90 ? -20.933 -8.494 5.490 1.00 73.25 90 PHE A CA 1
ATOM 664 C C . PHE A 1 90 ? -20.912 -7.623 6.749 1.00 73.25 90 PHE A C 1
ATOM 666 O O . PHE A 1 90 ? -21.314 -8.093 7.811 1.00 73.25 90 PHE A O 1
ATOM 673 N N . GLY A 1 91 ? -20.505 -6.357 6.636 1.00 69.75 91 GLY A N 1
ATOM 674 C CA . GLY A 1 91 ? -20.527 -5.396 7.737 1.00 69.75 91 GLY A CA 1
ATOM 675 C C . GLY A 1 91 ? -21.940 -5.146 8.264 1.00 69.75 91 GLY A C 1
ATOM 676 O O . GLY A 1 91 ? -22.171 -5.247 9.467 1.00 69.75 91 GLY A O 1
ATOM 677 N N . LEU A 1 92 ? -22.907 -4.901 7.372 1.00 76.56 92 LEU A N 1
ATOM 678 C CA . LEU A 1 92 ? -24.316 -4.745 7.750 1.00 76.56 92 LEU A CA 1
ATOM 679 C C . LEU A 1 92 ? -24.873 -6.026 8.380 1.00 76.56 92 LEU A C 1
ATOM 681 O O . LEU A 1 92 ? -25.486 -5.974 9.443 1.00 76.56 92 LEU A O 1
ATOM 685 N N . TRP A 1 93 ? -24.630 -7.182 7.762 1.00 75.56 93 TRP A N 1
ATOM 686 C CA . TRP A 1 93 ? -25.096 -8.474 8.269 1.00 75.56 93 TRP A CA 1
ATOM 687 C C . TRP A 1 93 ? -24.532 -8.799 9.655 1.00 75.56 93 TRP A C 1
ATOM 689 O O . TRP A 1 93 ? -25.266 -9.299 10.506 1.00 75.56 93 TRP A O 1
ATOM 699 N N . SER A 1 94 ? -23.264 -8.456 9.891 1.00 68.94 94 SER A N 1
ATOM 700 C CA . SER A 1 94 ? -22.609 -8.572 11.193 1.00 68.94 94 SER A CA 1
ATOM 701 C C . SER A 1 94 ? -23.383 -7.787 12.257 1.00 68.94 94 SER A C 1
ATOM 703 O O . SER A 1 94 ? -23.804 -8.369 13.249 1.00 68.94 94 SER A O 1
ATOM 705 N N . VAL A 1 95 ? -23.706 -6.511 11.999 1.00 71.25 95 VAL A N 1
ATOM 706 C CA . VAL A 1 95 ? -24.466 -5.650 12.930 1.00 71.25 95 VAL A CA 1
ATOM 707 C C . VAL A 1 95 ? -25.862 -6.203 13.241 1.00 71.25 95 VAL A C 1
ATOM 709 O O . VAL A 1 95 ? -26.284 -6.173 14.393 1.00 71.25 95 VAL A O 1
ATOM 712 N N . TYR A 1 96 ? -26.574 -6.743 12.249 1.00 72.88 96 TYR A N 1
ATOM 713 C CA . TYR A 1 96 ? -27.933 -7.270 12.445 1.00 72.88 96 TYR A CA 1
ATOM 714 C C . TYR A 1 96 ? -27.999 -8.588 13.224 1.00 72.88 96 TYR A C 1
ATOM 716 O O . TYR A 1 96 ? -29.082 -8.973 13.666 1.00 72.88 96 TYR A O 1
ATOM 724 N N . ARG A 1 97 ? -26.882 -9.309 13.358 1.00 65.75 97 ARG A N 1
ATOM 725 C CA . ARG A 1 97 ? -26.855 -10.645 13.964 1.00 65.75 97 ARG A CA 1
ATOM 726 C C . ARG A 1 97 ? -26.247 -10.673 15.366 1.00 65.75 97 ARG A C 1
ATOM 728 O O . ARG A 1 97 ? -26.239 -11.736 15.978 1.00 65.75 97 ARG A O 1
ATOM 735 N N . PHE A 1 98 ? -25.814 -9.527 15.895 1.00 57.91 98 PHE A N 1
ATOM 736 C CA . PHE A 1 98 ? -25.357 -9.417 17.280 1.00 57.91 98 PHE A CA 1
ATOM 737 C C . PHE A 1 98 ? -26.539 -9.446 18.262 1.00 57.91 98 PHE A C 1
ATOM 739 O O . PHE A 1 98 ? -27.286 -8.480 18.396 1.00 57.91 98 PHE A O 1
ATOM 746 N N . SER A 1 99 ? -26.679 -10.569 18.971 1.00 62.50 99 SER A N 1
ATOM 747 C CA . SER A 1 99 ? -27.346 -10.637 20.277 1.00 62.50 99 SER A CA 1
ATOM 748 C C . SER A 1 99 ? -26.436 -10.000 21.337 1.00 62.50 99 SER A C 1
ATOM 750 O O . SER A 1 99 ? -25.214 -10.148 21.253 1.00 62.50 99 SER A O 1
ATOM 752 N N . GLU A 1 100 ? -26.999 -9.322 22.345 1.00 55.03 100 GLU A N 1
ATOM 753 C CA . GLU A 1 100 ? -26.224 -8.681 23.426 1.00 55.03 100 GLU A CA 1
ATOM 754 C C . GLU A 1 100 ? -25.257 -9.653 24.142 1.00 55.03 100 GLU A C 1
ATOM 756 O O . GLU A 1 100 ? -24.173 -9.242 24.554 1.00 55.03 100 GLU A O 1
ATOM 761 N N . GLU A 1 101 ? -25.573 -10.955 24.197 1.00 50.06 101 GLU A N 1
ATOM 762 C CA . GLU A 1 101 ? -24.717 -11.997 24.800 1.00 50.06 101 GLU A CA 1
ATOM 763 C C . GLU A 1 101 ? -23.382 -12.230 24.062 1.00 50.06 101 GLU A C 1
ATOM 765 O O . GLU A 1 101 ? -22.395 -12.667 24.659 1.00 50.06 101 GLU A O 1
ATOM 770 N N . GLU A 1 102 ? -23.308 -11.950 22.759 1.00 53.06 102 GLU A N 1
ATOM 771 C CA . GLU A 1 102 ? -22.120 -12.248 21.943 1.00 53.06 102 GLU A CA 1
ATOM 772 C C . GLU A 1 102 ? -21.086 -11.106 21.995 1.00 53.06 102 GLU A C 1
ATOM 774 O O . GLU A 1 102 ? -19.880 -11.329 21.857 1.00 53.06 102 GLU A O 1
ATOM 779 N N . TYR A 1 103 ? -21.541 -9.893 22.329 1.00 50.56 103 TYR A N 1
ATOM 780 C CA . TYR A 1 103 ? -20.706 -8.712 22.570 1.00 50.56 103 TYR A CA 1
ATOM 781 C C . TYR A 1 103 ? -19.830 -8.874 23.833 1.00 50.56 103 TYR A C 1
ATOM 783 O O . TYR A 1 103 ? -18.651 -8.498 23.859 1.00 50.56 103 TYR A O 1
ATOM 791 N N . GLU A 1 104 ? -20.368 -9.516 24.874 1.00 44.62 104 GLU A N 1
ATOM 792 C CA . GLU A 1 104 ? -19.651 -9.822 26.120 1.00 44.62 104 GLU A CA 1
ATOM 793 C C . GLU A 1 104 ? -18.626 -10.963 25.934 1.00 44.62 104 GLU A C 1
ATOM 795 O O . GLU A 1 104 ? -17.501 -10.911 26.443 1.00 44.62 104 GLU A O 1
ATOM 800 N N . LYS A 1 105 ? -18.937 -11.952 25.085 1.00 45.16 105 LYS A N 1
ATOM 801 C CA . LYS A 1 105 ? -17.993 -13.015 24.690 1.00 45.16 105 LYS A CA 1
ATOM 802 C C . LYS A 1 105 ? -16.855 -12.514 23.796 1.00 45.16 105 LYS A C 1
ATOM 804 O O . LYS A 1 105 ? -15.711 -12.932 23.959 1.00 45.16 105 LYS A O 1
ATOM 809 N N . GLN A 1 106 ? -17.125 -11.596 22.870 1.00 47.53 106 GLN A N 1
ATOM 810 C CA . GLN A 1 106 ? -16.096 -11.070 21.968 1.00 47.53 106 GLN A CA 1
ATOM 811 C C . GLN A 1 106 ? -15.164 -10.053 22.652 1.00 47.53 106 GLN A C 1
ATOM 813 O O . GLN A 1 106 ? -13.979 -9.979 22.320 1.00 47.53 106 GLN A O 1
ATOM 818 N N . SER A 1 107 ? -15.656 -9.319 23.654 1.00 47.66 107 SER A N 1
ATOM 819 C CA . SER A 1 107 ? -14.838 -8.417 24.481 1.00 47.66 107 SER A 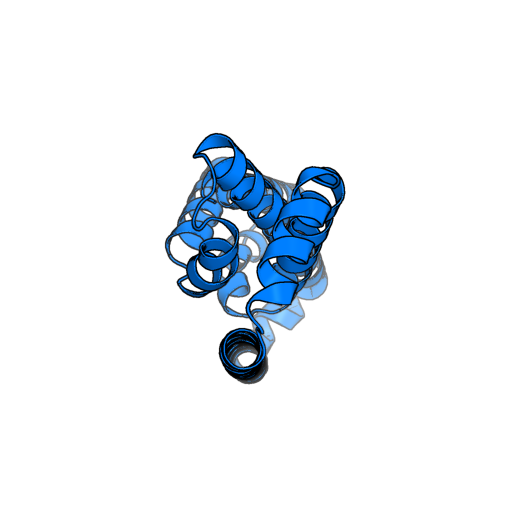CA 1
ATOM 820 C C . SER A 1 107 ? -13.921 -9.154 25.469 1.00 47.66 107 SER A C 1
ATOM 822 O O . SER A 1 107 ? -12.818 -8.677 25.745 1.00 47.66 107 SER A O 1
ATOM 824 N N . THR A 1 108 ? -14.316 -10.341 25.943 1.00 42.88 108 THR A N 1
ATOM 825 C CA . THR A 1 108 ? -13.489 -11.203 26.808 1.00 42.88 108 THR A CA 1
ATOM 826 C C . THR A 1 108 ? -12.460 -12.014 26.009 1.00 42.88 108 THR A C 1
ATOM 828 O O . THR A 1 108 ? -11.280 -11.987 26.351 1.00 42.88 108 THR A O 1
ATOM 831 N N . VAL A 1 109 ? -12.835 -12.610 24.869 1.00 48.84 109 VAL A N 1
ATOM 832 C CA . VAL A 1 109 ? -11.897 -13.325 23.969 1.00 48.84 109 VAL A CA 1
ATOM 833 C C . VAL A 1 109 ? -10.931 -12.368 23.245 1.00 48.84 109 VAL A C 1
ATOM 835 O O . VAL A 1 109 ? -9.778 -12.713 22.974 1.00 48.84 109 VAL A O 1
ATOM 838 N N . GLY A 1 110 ? -11.358 -11.130 22.970 1.00 46.19 110 GLY A N 1
ATOM 839 C CA . GLY A 1 110 ? -10.526 -10.087 22.363 1.00 46.19 110 GLY A CA 1
ATOM 840 C C . GLY A 1 110 ? -9.431 -9.526 23.280 1.00 46.19 110 GLY A C 1
ATOM 841 O O . GLY A 1 110 ? -8.492 -8.896 22.790 1.00 46.19 110 GLY A O 1
ATOM 842 N N . ARG A 1 111 ? -9.515 -9.762 24.597 1.00 46.22 111 ARG A N 1
ATOM 843 C CA . ARG A 1 111 ? -8.537 -9.288 25.590 1.00 46.22 111 ARG A CA 1
ATOM 844 C C . ARG A 1 111 ? -7.308 -10.196 25.704 1.00 46.22 111 ARG A C 1
ATOM 846 O O . ARG A 1 111 ? -6.257 -9.729 26.132 1.00 46.22 111 ARG A O 1
ATOM 853 N N . GLU A 1 112 ? -7.415 -11.453 25.275 1.00 47.97 112 GLU A N 1
ATOM 854 C CA . GLU A 1 112 ? -6.365 -12.466 25.460 1.00 47.97 112 GLU A CA 1
ATOM 855 C C . GLU A 1 112 ? -5.486 -12.670 24.213 1.00 47.97 112 GLU A C 1
ATOM 857 O O . GLU A 1 112 ? -4.375 -13.183 24.315 1.00 47.97 112 GLU A O 1
ATOM 862 N N . ASN A 1 113 ? -5.914 -12.187 23.037 1.00 55.19 113 ASN A N 1
ATOM 863 C CA . ASN A 1 113 ? -5.277 -12.528 21.761 1.00 55.19 113 ASN A CA 1
ATOM 864 C C . ASN A 1 113 ? -4.854 -11.316 20.911 1.00 55.19 113 ASN A C 1
ATOM 866 O O . ASN A 1 113 ? -5.104 -11.287 19.702 1.00 55.19 113 ASN A O 1
ATOM 870 N N . GLY A 1 114 ? -4.172 -10.328 21.501 1.00 59.00 114 GLY A N 1
ATOM 871 C CA . GLY A 1 114 ? -3.637 -9.170 20.759 1.00 59.00 114 GLY A CA 1
ATOM 872 C C . GLY A 1 114 ? -2.768 -9.558 19.548 1.00 59.00 114 GLY A C 1
ATOM 873 O O . GLY A 1 114 ? -2.815 -8.898 18.512 1.00 59.00 114 GLY A O 1
ATOM 874 N N . VAL A 1 115 ? -2.064 -10.692 19.636 1.00 64.94 115 VAL A N 1
ATOM 875 C CA . VAL A 1 115 ? -1.284 -11.278 18.532 1.00 64.94 115 VAL A CA 1
ATOM 876 C C . VAL A 1 115 ? -2.181 -11.785 17.394 1.00 64.94 115 VAL A C 1
ATOM 878 O O . VAL A 1 115 ? -1.845 -11.598 16.227 1.00 64.94 115 VAL A O 1
ATOM 881 N N . SER A 1 116 ? -3.343 -12.375 17.702 1.00 75.75 116 SER A N 1
ATOM 882 C CA . SER A 1 116 ? -4.279 -12.876 16.680 1.00 75.75 116 SER A CA 1
ATOM 883 C C . SER A 1 116 ? -4.942 -11.745 15.894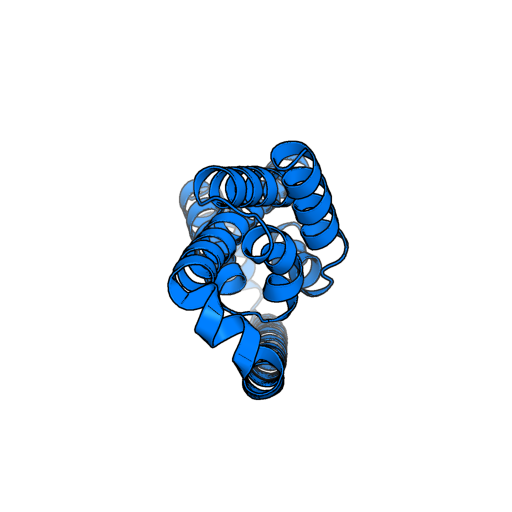 1.00 75.75 116 SER A C 1
ATOM 885 O O . SER A 1 116 ? -5.090 -11.852 14.680 1.00 75.75 116 SER A O 1
ATOM 887 N N . LEU A 1 117 ? -5.277 -10.636 16.566 1.00 78.00 117 LEU A N 1
ATOM 888 C CA . LEU A 1 117 ? -5.865 -9.463 15.924 1.00 78.00 117 LEU A CA 1
ATOM 889 C C . LEU A 1 117 ? -4.845 -8.788 15.006 1.00 78.00 117 LEU A C 1
ATOM 891 O O . LEU A 1 117 ? -5.177 -8.441 13.875 1.00 78.00 117 LEU A O 1
ATOM 895 N N . TRP A 1 118 ? -3.603 -8.644 15.472 1.00 82.31 118 TRP A N 1
ATOM 896 C CA . TRP A 1 118 ? -2.508 -8.098 14.673 1.00 82.31 118 TRP A CA 1
ATOM 897 C C . TRP A 1 118 ? -2.231 -8.956 13.429 1.00 82.31 118 TRP A C 1
ATOM 899 O O . TRP A 1 118 ? -2.174 -8.431 12.320 1.00 82.31 118 TRP A O 1
ATOM 909 N N . ALA A 1 119 ? -2.149 -10.282 13.582 1.00 82.62 119 ALA A N 1
ATOM 910 C CA . ALA A 1 119 ? -1.932 -11.200 12.463 1.00 82.62 119 ALA A CA 1
ATOM 911 C C . ALA A 1 119 ? -3.104 -11.216 11.466 1.00 82.62 119 ALA A C 1
ATOM 913 O O . ALA A 1 119 ? -2.883 -11.205 10.256 1.00 82.62 119 ALA A O 1
ATOM 914 N N . ALA A 1 120 ? -4.348 -11.205 11.955 1.00 81.69 120 ALA A N 1
ATOM 915 C CA . ALA A 1 120 ? -5.531 -11.143 11.102 1.00 81.69 120 ALA A CA 1
ATOM 916 C C . ALA A 1 120 ? -5.590 -9.826 10.314 1.00 81.69 120 ALA A C 1
ATOM 918 O O . ALA A 1 120 ? -5.856 -9.842 9.116 1.00 81.69 120 ALA A O 1
ATOM 919 N N . THR A 1 121 ? -5.275 -8.705 10.965 1.00 85.38 121 THR A N 1
ATOM 920 C CA . THR A 1 121 ? -5.249 -7.373 10.343 1.00 85.38 121 THR A CA 1
ATOM 921 C C . THR A 1 121 ? -4.139 -7.255 9.295 1.00 85.38 121 THR A C 1
ATOM 923 O O . THR A 1 121 ? -4.341 -6.693 8.221 1.00 85.38 121 THR A O 1
ATOM 926 N N . LEU A 1 122 ? -2.972 -7.843 9.564 1.00 88.06 122 LEU A N 1
ATOM 927 C CA . LEU A 1 122 ? -1.900 -7.955 8.580 1.00 88.06 122 LEU A CA 1
ATOM 928 C C . LEU A 1 122 ? -2.338 -8.806 7.378 1.00 88.06 122 LEU A C 1
ATOM 930 O O . LEU A 1 122 ? -2.103 -8.422 6.235 1.00 88.06 122 LEU A O 1
ATOM 934 N N . GLY A 1 123 ? -3.013 -9.933 7.620 1.00 84.50 123 GLY A N 1
ATOM 935 C CA . GLY A 1 123 ? -3.536 -10.805 6.567 1.00 84.50 123 GLY A CA 1
ATOM 936 C C . GLY A 1 123 ? -4.568 -10.115 5.674 1.00 84.50 123 GLY A C 1
ATOM 937 O O . GLY A 1 123 ? -4.469 -10.200 4.449 1.00 84.50 123 GLY A O 1
ATOM 938 N N . THR A 1 124 ? -5.521 -9.382 6.258 1.00 83.25 124 THR A N 1
ATOM 939 C CA . THR A 1 124 ? -6.487 -8.590 5.481 1.00 83.25 124 THR A CA 1
ATOM 940 C C . THR A 1 124 ? -5.797 -7.471 4.709 1.00 83.25 124 THR A C 1
ATOM 942 O O . THR A 1 124 ? -6.144 -7.248 3.554 1.00 83.25 124 THR A O 1
ATOM 945 N N . GLY A 1 125 ? -4.769 -6.839 5.287 1.00 87.88 125 GLY A N 1
ATOM 946 C CA . GLY A 1 125 ? -3.903 -5.889 4.592 1.00 87.88 125 GLY A CA 1
ATOM 947 C C . GLY A 1 125 ? -3.242 -6.496 3.351 1.00 87.88 125 GLY A C 1
ATOM 948 O O . GLY A 1 125 ? -3.347 -5.920 2.271 1.00 87.88 125 GLY A O 1
ATOM 949 N N . ILE A 1 126 ? -2.622 -7.679 3.464 1.00 88.00 126 ILE A N 1
ATOM 950 C CA . ILE A 1 126 ? -1.995 -8.382 2.324 1.00 88.00 126 ILE A CA 1
ATOM 951 C C . ILE A 1 126 ? -3.018 -8.656 1.225 1.00 88.00 126 ILE A C 1
ATOM 953 O O . ILE A 1 126 ? -2.772 -8.325 0.065 1.00 88.00 126 ILE A O 1
ATOM 957 N N . LEU A 1 127 ? -4.164 -9.242 1.583 1.00 84.06 127 LEU A N 1
ATOM 958 C CA . LEU A 1 127 ? -5.222 -9.550 0.621 1.00 84.06 127 LEU A CA 1
ATOM 959 C C . LEU A 1 127 ? -5.720 -8.284 -0.079 1.00 84.06 127 LEU A C 1
ATOM 961 O O . LEU A 1 127 ? -5.847 -8.280 -1.302 1.00 84.06 127 LEU A O 1
ATOM 965 N N . HIS A 1 128 ? -5.920 -7.200 0.676 1.00 84.06 128 HIS A N 1
ATOM 966 C CA . HIS A 1 128 ? -6.322 -5.907 0.129 1.00 84.06 128 HIS A CA 1
ATOM 967 C C . HIS A 1 128 ? -5.268 -5.356 -0.835 1.00 84.06 128 HIS A C 1
ATOM 969 O O . HIS A 1 128 ? -5.597 -5.013 -1.965 1.00 84.06 128 HIS A O 1
ATOM 975 N N . GLY A 1 129 ? -3.988 -5.360 -0.443 1.00 82.62 129 GLY A N 1
ATOM 976 C CA . GLY A 1 129 ? -2.879 -4.883 -1.277 1.00 82.62 129 GLY A CA 1
ATOM 977 C C . GLY A 1 129 ? -2.685 -5.657 -2.584 1.00 82.62 129 GLY A C 1
ATOM 978 O O . GLY A 1 129 ? -2.244 -5.081 -3.574 1.00 82.62 129 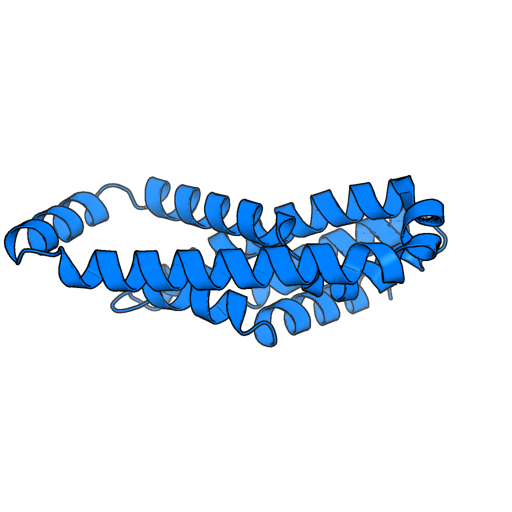GLY A O 1
ATOM 979 N N . VAL A 1 130 ? -3.051 -6.941 -2.621 1.00 80.88 130 VAL A N 1
ATOM 980 C CA . VAL A 1 130 ? -3.045 -7.746 -3.856 1.00 80.88 130 VAL A CA 1
ATOM 981 C C . VAL A 1 130 ? -4.273 -7.459 -4.741 1.00 80.88 130 VAL A C 1
ATOM 983 O O . VAL A 1 130 ? -4.225 -7.681 -5.949 1.00 80.88 130 VAL A O 1
ATOM 986 N N . SER A 1 131 ? -5.373 -6.956 -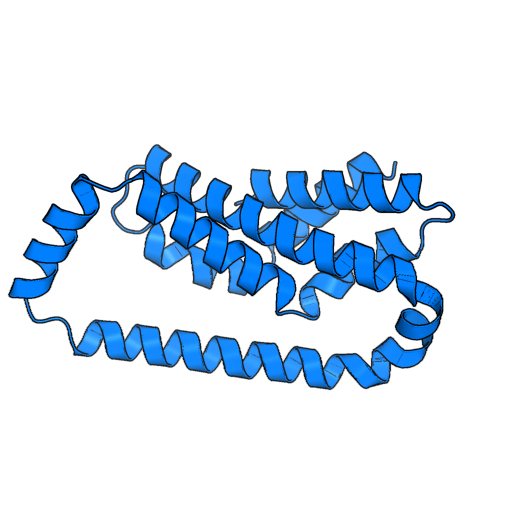4.172 1.00 72.56 131 SER A N 1
ATOM 987 C CA . SER A 1 131 ? -6.703 -6.950 -4.802 1.00 72.56 131 SER A CA 1
ATOM 988 C C . SER A 1 131 ? -7.059 -5.759 -5.712 1.00 72.56 131 SER A C 1
ATOM 990 O O . SER A 1 131 ? -8.193 -5.712 -6.183 1.00 72.56 131 SER A O 1
ATOM 992 N N . GLY A 1 132 ? -6.157 -4.815 -6.024 1.00 63.56 132 GLY A N 1
ATOM 993 C CA . GLY A 1 132 ? -6.580 -3.545 -6.648 1.00 63.56 132 GLY A CA 1
ATOM 994 C C . GLY A 1 132 ? -5.733 -2.951 -7.782 1.00 63.56 132 GLY A C 1
ATOM 995 O O . GLY A 1 132 ? -4.505 -2.961 -7.746 1.00 63.56 132 GLY A O 1
ATOM 996 N N . ALA A 1 133 ? -6.425 -2.335 -8.757 1.00 55.53 133 ALA A N 1
ATOM 997 C CA . ALA A 1 133 ? -5.855 -1.485 -9.813 1.00 55.53 133 ALA A CA 1
ATOM 998 C C . ALA A 1 133 ? -5.538 -0.050 -9.378 1.00 55.53 133 ALA A C 1
ATOM 1000 O O . ALA A 1 133 ? -4.670 0.576 -9.977 1.00 55.53 133 ALA A O 1
ATOM 1001 N N . SER A 1 134 ? -6.162 0.485 -8.326 1.00 56.59 134 SER A N 1
ATOM 1002 C CA . SER A 1 134 ? -5.754 1.783 -7.758 1.00 56.59 134 SER A CA 1
ATOM 1003 C C . SER A 1 134 ? -4.293 1.749 -7.285 1.00 56.59 134 SER A C 1
ATOM 1005 O O . SER A 1 134 ? -3.566 2.732 -7.421 1.00 56.59 134 SER A O 1
ATOM 1007 N N . HIS A 1 135 ? -3.822 0.579 -6.839 1.00 66.44 135 HIS A N 1
ATOM 1008 C CA . HIS A 1 135 ? -2.427 0.321 -6.476 1.00 66.44 135 HIS A CA 1
ATOM 1009 C C . HIS A 1 135 ? -1.480 0.353 -7.682 1.00 66.44 135 HIS A C 1
ATOM 1011 O O . HIS A 1 135 ? -0.300 0.662 -7.509 1.00 66.44 135 HIS A O 1
ATOM 1017 N N . LEU A 1 136 ? -1.981 0.101 -8.904 1.00 67.00 136 LEU A N 1
ATOM 1018 C CA . LEU A 1 136 ? -1.182 0.185 -10.130 1.00 67.00 136 LEU A CA 1
ATOM 1019 C C . LEU A 1 136 ? -0.619 1.584 -10.323 1.00 67.00 136 LEU A C 1
ATOM 1021 O O . LEU A 1 136 ? 0.563 1.713 -10.624 1.00 67.00 136 LEU A O 1
ATOM 1025 N N . LEU A 1 137 ? -1.415 2.626 -10.065 1.00 71.25 137 LEU A N 1
ATOM 1026 C CA . LEU A 1 137 ? -0.950 4.013 -10.149 1.00 71.25 137 LEU A CA 1
ATOM 1027 C C . LEU A 1 137 ? 0.211 4.285 -9.183 1.00 71.25 137 LEU A C 1
ATOM 1029 O O . LEU A 1 137 ? 1.154 4.991 -9.538 1.00 71.25 137 LEU A O 1
ATOM 1033 N N . GLY A 1 138 ? 0.184 3.668 -7.999 1.00 75.31 138 GLY A N 1
ATOM 1034 C CA . GLY A 1 138 ? 1.268 3.737 -7.022 1.00 75.31 138 GLY A CA 1
ATOM 1035 C C . GLY A 1 138 ? 2.556 3.045 -7.480 1.00 75.31 138 GLY A C 1
ATOM 1036 O O . GLY A 1 138 ? 3.644 3.508 -7.138 1.00 75.31 138 GLY A O 1
ATOM 1037 N N . ILE A 1 139 ? 2.466 1.983 -8.291 1.00 79.06 139 ILE A N 1
ATOM 1038 C CA . ILE A 1 139 ? 3.626 1.210 -8.776 1.00 79.06 139 ILE A CA 1
ATOM 1039 C C . ILE A 1 139 ? 4.079 1.566 -10.201 1.00 79.06 139 ILE A C 1
ATOM 1041 O O . ILE A 1 139 ? 5.195 1.216 -10.580 1.00 79.06 139 ILE A O 1
ATOM 1045 N N . LEU A 1 140 ? 3.289 2.318 -10.975 1.00 81.94 140 LEU A N 1
ATOM 1046 C CA . LEU A 1 140 ? 3.659 2.824 -12.308 1.00 81.94 140 LEU A CA 1
ATOM 1047 C C . LEU A 1 140 ? 5.010 3.568 -12.329 1.00 81.94 140 LEU A C 1
ATOM 1049 O O . LEU A 1 140 ? 5.809 3.323 -13.245 1.00 81.94 140 LEU A O 1
ATOM 1053 N N . PRO A 1 141 ? 5.340 4.425 -11.336 1.00 83.00 141 PRO A N 1
ATOM 1054 C CA . PRO A 1 141 ? 6.658 5.045 -11.278 1.00 83.00 141 PRO A CA 1
ATOM 1055 C C . PRO A 1 141 ? 7.774 4.012 -11.117 1.00 83.00 141 PRO A C 1
ATOM 1057 O O . PRO A 1 141 ? 8.839 4.192 -11.700 1.00 83.00 141 PRO A O 1
ATOM 1060 N N . ALA A 1 142 ? 7.527 2.904 -10.405 1.00 84.62 142 ALA A N 1
ATOM 1061 C CA . ALA A 1 142 ? 8.481 1.804 -10.299 1.00 84.62 142 ALA A CA 1
ATOM 1062 C C . ALA A 1 142 ? 8.758 1.190 -11.675 1.00 84.62 142 ALA A C 1
ATOM 1064 O O . ALA A 1 142 ? 9.917 1.028 -12.035 1.00 84.62 142 ALA A O 1
ATOM 1065 N N . LEU A 1 143 ? 7.712 0.911 -12.464 1.00 83.50 143 LEU A N 1
ATOM 1066 C CA . LEU A 1 143 ? 7.815 0.312 -13.806 1.00 83.50 143 LEU A CA 1
ATOM 1067 C C . LEU A 1 143 ? 8.562 1.204 -14.807 1.00 83.50 143 LEU A C 1
ATOM 1069 O O . LEU A 1 143 ? 9.210 0.700 -15.725 1.00 83.50 143 LEU A O 1
ATOM 1073 N N . SER A 1 144 ? 8.504 2.519 -14.598 1.00 85.06 144 SER A N 1
ATOM 1074 C CA . SER A 1 144 ? 9.191 3.520 -15.420 1.00 85.06 144 SER A CA 1
ATOM 1075 C C . SER A 1 144 ? 10.691 3.641 -15.109 1.00 85.06 144 SER A C 1
ATOM 1077 O O . SER A 1 144 ? 11.420 4.299 -15.853 1.00 85.06 144 SER A O 1
ATOM 1079 N N . LEU A 1 145 ? 11.184 3.031 -14.020 1.00 87.81 145 LEU A N 1
ATOM 1080 C CA . LEU A 1 145 ? 12.592 3.127 -13.633 1.00 87.81 145 LEU A CA 1
ATOM 1081 C C . LEU A 1 145 ? 13.483 2.196 -14.478 1.00 87.81 145 LEU A C 1
ATOM 1083 O O . LEU A 1 145 ? 13.135 1.034 -14.716 1.00 87.81 145 LEU A O 1
ATOM 1087 N N . PRO A 1 146 ? 14.675 2.675 -14.888 1.00 83.81 146 PRO A N 1
ATOM 1088 C CA . PRO A 1 146 ? 15.524 1.986 -15.859 1.00 83.81 146 PRO A CA 1
ATOM 1089 C C . PRO A 1 146 ? 16.160 0.702 -15.314 1.00 83.81 146 PRO A C 1
ATOM 1091 O O . PRO A 1 146 ? 16.522 -0.172 -16.099 1.00 83.81 146 PRO A O 1
ATOM 1094 N N . THR A 1 147 ? 16.300 0.567 -13.990 1.00 89.06 147 THR A N 1
ATOM 1095 C CA . THR A 1 147 ? 16.930 -0.600 -13.360 1.00 89.06 147 THR A CA 1
ATOM 1096 C C . THR A 1 147 ? 16.045 -1.238 -12.300 1.00 89.06 147 THR A C 1
ATOM 1098 O O . THR A 1 147 ? 15.283 -0.569 -11.597 1.00 89.06 147 THR A O 1
ATOM 1101 N N . TRP A 1 148 ? 16.226 -2.549 -12.135 1.00 85.25 148 TRP A N 1
ATOM 1102 C CA . TRP A 1 148 ? 15.541 -3.344 -11.121 1.00 85.25 148 TRP A CA 1
ATOM 1103 C C . TRP A 1 148 ? 15.860 -2.865 -9.702 1.00 85.25 148 TRP A C 1
ATOM 1105 O O . TRP A 1 148 ? 14.967 -2.837 -8.864 1.00 85.25 148 TRP A O 1
ATOM 1115 N N . GLN A 1 149 ? 17.093 -2.417 -9.421 1.00 90.62 149 GLN A N 1
ATOM 1116 C CA . GLN A 1 149 ? 17.425 -1.904 -8.085 1.00 90.62 149 GLN A CA 1
ATOM 1117 C C . GLN A 1 149 ? 16.647 -0.629 -7.751 1.00 90.62 149 GLN A C 1
ATOM 1119 O O . GLN A 1 149 ? 16.207 -0.464 -6.619 1.00 90.62 149 GLN A O 1
ATOM 1124 N N . LEU A 1 150 ? 16.461 0.268 -8.726 1.00 90.50 150 LEU A N 1
ATOM 1125 C CA . LEU A 1 150 ? 15.689 1.494 -8.530 1.00 90.50 150 LEU A CA 1
ATOM 1126 C C . LEU A 1 150 ? 14.200 1.188 -8.347 1.00 90.50 150 LEU A C 1
ATOM 1128 O O . LEU A 1 150 ? 13.580 1.776 -7.463 1.00 90.50 150 LEU A O 1
ATOM 1132 N N . GLY A 1 151 ? 13.654 0.248 -9.127 1.00 88.56 151 GLY A N 1
ATOM 1133 C CA . GLY A 1 151 ? 12.282 -0.243 -8.971 1.00 88.56 151 GLY A CA 1
ATOM 1134 C C . GLY A 1 151 ? 12.038 -0.867 -7.595 1.00 88.56 151 GLY A C 1
ATOM 1135 O O . GLY A 1 151 ? 11.108 -0.474 -6.898 1.00 88.56 151 GLY A O 1
ATOM 1136 N N . LEU A 1 152 ? 12.918 -1.769 -7.153 1.00 89.56 152 LEU A N 1
ATOM 1137 C CA . LEU A 1 152 ? 12.830 -2.402 -5.832 1.00 89.56 152 LEU A CA 1
ATOM 1138 C C . LEU A 1 152 ? 13.008 -1.396 -4.691 1.00 89.56 152 LEU A C 1
ATOM 1140 O O . LEU A 1 152 ? 12.274 -1.448 -3.710 1.00 89.56 152 LEU A O 1
ATOM 1144 N N . LEU A 1 153 ? 13.944 -0.451 -4.823 1.00 93.12 153 LEU A N 1
ATOM 1145 C CA . LEU A 1 153 ? 14.144 0.608 -3.834 1.00 93.12 153 LEU A CA 1
ATOM 1146 C C . LEU A 1 153 ? 12.915 1.521 -3.738 1.00 93.12 153 LEU A C 1
ATOM 1148 O O . LEU A 1 153 ? 12.517 1.895 -2.638 1.00 93.12 153 LEU A O 1
ATOM 1152 N N . TYR A 1 154 ? 12.303 1.860 -4.875 1.00 93.00 154 TYR A N 1
ATOM 1153 C CA . TYR A 1 154 ? 11.044 2.596 -4.904 1.00 93.00 154 TYR A CA 1
ATOM 1154 C C . TYR A 1 154 ? 9.936 1.812 -4.192 1.00 93.00 154 TYR A C 1
ATOM 1156 O O . TYR A 1 154 ? 9.302 2.361 -3.299 1.00 93.00 154 TYR A O 1
ATOM 1164 N N . LEU A 1 155 ? 9.738 0.532 -4.531 1.00 90.38 155 LEU A N 1
ATOM 1165 C CA . LEU A 1 155 ? 8.689 -0.307 -3.939 1.00 90.38 155 LEU A CA 1
ATOM 1166 C C . LEU A 1 155 ? 8.885 -0.495 -2.430 1.00 90.38 155 LEU A C 1
ATOM 1168 O O . LEU A 1 155 ? 7.923 -0.402 -1.675 1.00 90.38 155 LEU A O 1
ATOM 1172 N N . ALA A 1 156 ? 10.122 -0.688 -1.968 1.00 91.69 156 ALA A N 1
ATOM 1173 C CA . ALA A 1 156 ? 10.423 -0.811 -0.544 1.00 91.69 156 ALA A CA 1
ATOM 1174 C C . ALA A 1 156 ? 10.049 0.463 0.231 1.00 91.69 156 ALA A C 1
ATOM 1176 O O . ALA A 1 156 ? 9.399 0.394 1.274 1.00 91.69 156 ALA A O 1
ATOM 1177 N N . PHE A 1 157 ? 10.412 1.635 -0.295 1.00 94.19 157 PHE A N 1
ATOM 1178 C CA . PHE A 1 157 ? 10.049 2.903 0.334 1.00 94.19 157 PHE A CA 1
ATOM 1179 C C . PHE A 1 157 ? 8.568 3.246 0.160 1.00 94.19 157 PHE A C 1
ATOM 1181 O O . PHE A 1 157 ? 8.003 3.870 1.049 1.00 94.19 157 PHE A O 1
ATOM 1188 N N . PHE A 1 158 ? 7.922 2.797 -0.916 1.00 91.06 158 PHE A N 1
ATOM 1189 C CA . PHE A 1 158 ? 6.470 2.867 -1.078 1.00 91.06 158 PHE A CA 1
ATOM 1190 C C . PHE A 1 158 ? 5.752 2.098 0.032 1.00 91.06 158 PHE A C 1
ATOM 1192 O O . PHE A 1 158 ? 4.891 2.658 0.703 1.00 91.06 158 PHE A O 1
ATOM 1199 N N . CYS A 1 159 ? 6.175 0.862 0.311 1.00 90.25 159 CYS A N 1
ATOM 1200 C CA . CYS A 1 159 ? 5.641 0.079 1.427 1.00 90.25 159 CYS A CA 1
ATOM 1201 C C . CYS A 1 159 ? 5.838 0.801 2.766 1.00 90.25 159 CYS A C 1
ATOM 1203 O O . CYS A 1 159 ? 4.921 0.861 3.581 1.00 90.25 159 CYS A O 1
ATOM 1205 N N . LEU A 1 160 ? 7.024 1.381 2.978 1.00 92.69 160 LEU A N 1
ATOM 1206 C CA . LEU A 1 160 ? 7.342 2.129 4.194 1.00 92.69 160 LEU A CA 1
ATOM 1207 C C . LEU A 1 160 ? 6.480 3.396 4.334 1.00 92.69 160 LEU A C 1
ATOM 1209 O O . LEU A 1 160 ? 6.031 3.706 5.433 1.00 92.69 160 LEU A O 1
ATOM 1213 N N . GLY A 1 161 ? 6.215 4.096 3.229 1.00 92.25 161 GLY A N 1
ATOM 1214 C CA . GLY A 1 161 ? 5.312 5.246 3.178 1.00 92.25 161 GLY A CA 1
ATOM 1215 C C . GLY A 1 161 ? 3.877 4.875 3.541 1.00 92.25 161 GLY A C 1
ATOM 1216 O O . GLY A 1 161 ? 3.299 5.506 4.423 1.00 92.25 161 GLY A O 1
ATOM 1217 N N . CYS A 1 162 ? 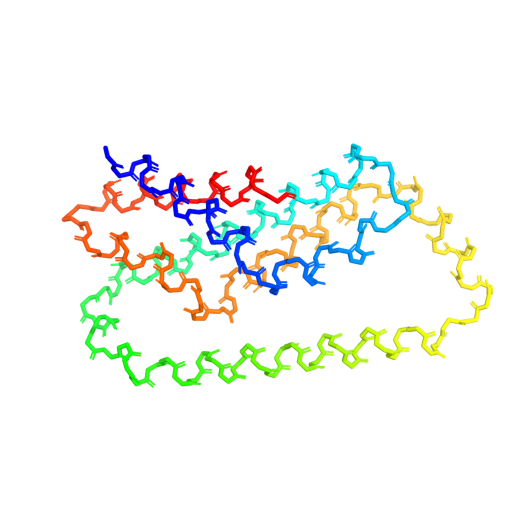3.339 3.809 2.935 1.00 88.56 162 CYS A N 1
ATOM 1218 C CA . CYS A 1 162 ? 2.016 3.281 3.277 1.00 88.56 162 CYS A CA 1
ATOM 1219 C C . CYS A 1 162 ? 1.934 2.917 4.762 1.00 88.56 162 CYS A C 1
ATOM 1221 O O . CYS A 1 162 ? 1.010 3.339 5.448 1.00 88.56 162 CYS A O 1
ATOM 1223 N N . MET A 1 163 ? 2.924 2.180 5.272 1.00 90.44 163 MET A N 1
ATOM 1224 C CA . MET A 1 163 ? 2.960 1.750 6.668 1.00 90.44 163 MET A CA 1
ATOM 1225 C C . MET A 1 163 ? 2.956 2.936 7.635 1.00 90.44 163 MET A C 1
ATOM 1227 O O . MET A 1 163 ? 2.200 2.917 8.589 1.00 90.44 163 MET A O 1
ATOM 1231 N N . VAL A 1 164 ? 3.772 3.967 7.396 1.00 91.25 164 VAL A N 1
ATOM 1232 C CA . VAL A 1 164 ? 3.835 5.151 8.275 1.00 91.25 164 VAL A CA 1
ATOM 1233 C C . VAL A 1 164 ? 2.551 5.984 8.215 1.00 91.25 164 VAL A C 1
ATOM 1235 O O . VAL A 1 164 ? 2.236 6.689 9.170 1.00 91.25 164 VAL A O 1
ATOM 1238 N N . SER A 1 165 ? 1.828 5.934 7.096 1.00 88.88 165 SER A N 1
ATOM 1239 C CA . SER A 1 165 ? 0.610 6.722 6.903 1.00 88.88 165 SER A CA 1
ATOM 1240 C C . SER A 1 165 ? -0.660 6.131 7.524 1.00 88.88 165 SER A C 1
ATOM 1242 O O . SER A 1 165 ? -1.617 6.880 7.715 1.00 88.88 165 SER A O 1
ATOM 1244 N N . MET A 1 166 ? -0.676 4.821 7.796 1.00 85.62 166 MET A N 1
ATOM 1245 C CA . MET A 1 166 ? -1.819 4.069 8.339 1.00 85.62 166 MET A CA 1
ATOM 1246 C C . MET A 1 166 ? -1.736 3.932 9.857 1.00 85.62 166 MET A C 1
ATOM 1248 O O . MET A 1 166 ? -2.790 4.089 10.511 1.00 85.62 166 MET A O 1
#

Foldseek 3Di:
DLLVLLLVLLLCLQVVPPVNCVLLVVVQPPDDPVLSLLLQLLLLLLLLLLLLVVLVVCLVVVVVCVVCVVVCQVVLVVQVVVVVVVVVVVVVVVVVPDDVVVVVVCVVVVVPCSVVSSVVSSNVSNVNNNRHPSSVVSSVVLSVDPDPVSSSSSSVSSSVNSSVND

Organism: Oxyrrhis marina (NCBI:txid2969)

InterPro domains:
  IPR052776 Chloroplast-associated Reproductive Support & Metal Ion Transport [PTHR33876] (3-166)

Sequence (166 aa):
YAAGAGFVMGALHGITGPDHIAAVLPLCVNKLFFLASMVGLSWGMGHGIGVGILGCIAYAFKDYFLRHIHDIEPYMNLLIAVALILIGVFGLWSVYRFSEEEYEKQSTVGRENGVSLWAATLGTGILHGVSGASHLLGILPALSLPTWQLGLLYLAFFCLGCMVSM

Radius of gyration: 17.57 Å; chains: 1; bounding box: 45×24×50 Å